Protein AF-A0A960P970-F1 (afdb_monomer)

Sequence (142 aa):
DLQEDKEPLFDWLEQVRLGLAAVEGLVATLTWDHERMRAAADSPTTAATDLAELLVRGGMPFRDAHAVVGGLVRESLDGGAALSDLVAAHPDLGPDALALLAPGAATANRTTPGGAGPAPVARQLDRFRARLDADTARLAAA

Secondary structure (DSSP, 8-state):
-GGGGHHHHHHHHHHHHHHHHHHHHHHHH----HHHHHHHHT-GGGGHHHHHHHHHHTT--HHHHHHHHHHHHHHHHTTSS-HHHHHHH-TT--HHHHHHTSTTHHHHT--STT-SSHHHHHHHHHHHHHHHHHHHHHHHT-

Mean predicted aligned error: 4.57 Å

Solvent-accessible surface area (backbone atoms only — not comparable to full-atom values): 8021 Å² total; per-residue (Å²): 124,86,81,70,58,54,63,62,52,52,52,50,53,52,52,51,54,54,49,50,55,51,49,50,55,50,64,76,65,64,80,78,63,61,66,64,54,46,56,62,64,44,33,64,74,66,24,45,63,58,50,19,50,51,34,33,75,73,69,41,55,65,71,55,22,45,49,55,43,50,48,48,52,47,42,29,73,76,66,63,55,57,54,67,58,52,43,70,68,33,92,88,35,55,74,72,49,56,53,42,56,38,80,58,32,63,44,59,69,28,63,51,90,84,29,84,3,67,68,24,41,53,55,49,52,54,52,51,49,56,48,49,54,53,52,52,52,55,62,75,74,105

Foldseek 3Di:
DCPPVPPVVVVVVVCVVVVVVVVVVVVVPDDDPVVVVQCVCLPQVLLLVVQLVVLVVVVDDSVVSNVVSVVLVVCCVVPHDPSLVVLPPDPSRHPVSNCSSDRCNSQCPQQDQVGNHPNNVVVVVVVVVVVVVVVVVVVVVD

Nearest PDB structures (foldseek):
  6iem-assembly1_B  TM=8.764E-01  e=9.832E-06  Mycobacterium tuberculosis H37Rv
  6iem-assembly1_A  TM=8.786E-01  e=1.232E-05  Mycobacterium tuberculosis H37Rv
  6iem-assembly2_E  TM=8.712E-01  e=1.303E-05  Mycobacterium tuberculosis H37Rv

pLDDT: mean 94.8, std 3.85, range [71.31, 98.38]

Radius of gyration: 23.96 Å; Cα contacts (8 Å, |Δi|>4): 96; chains: 1; bounding box: 50×36×64 Å

Structure (mmCIF, N/CA/C/O backbone):
data_AF-A0A960P970-F1
#
_entry.id   AF-A0A960P970-F1
#
loop_
_atom_site.group_PDB
_atom_site.id
_atom_site.type_symbol
_atom_site.label_atom_id
_atom_site.label_alt_id
_atom_site.label_comp_id
_atom_site.label_asym_id
_atom_site.label_entity_id
_atom_site.label_seq_id
_atom_site.pdbx_PDB_ins_code
_atom_site.Cartn_x
_atom_site.Cartn_y
_atom_site.Cartn_z
_atom_site.occupancy
_atom_site.B_iso_or_equiv
_atom_site.auth_seq_id
_atom_site.auth_comp_id
_atom_site.auth_a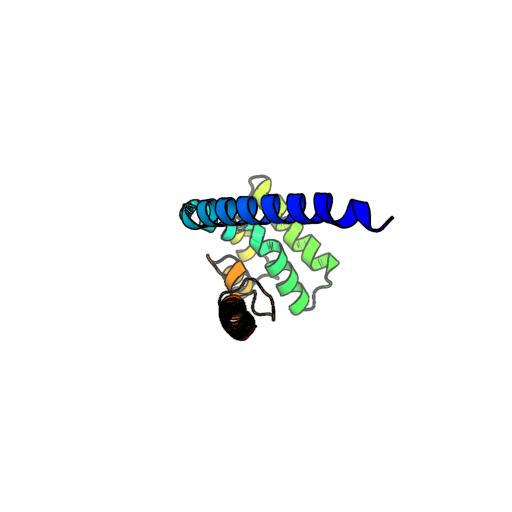sym_id
_atom_site.auth_atom_id
_atom_site.pdbx_PDB_model_num
ATOM 1 N N . ASP A 1 1 ? 21.337 26.083 -34.128 1.00 85.62 1 ASP A N 1
ATOM 2 C CA . ASP A 1 1 ? 21.931 25.371 -35.272 1.00 85.62 1 ASP A CA 1
ATOM 3 C C . ASP A 1 1 ? 21.688 23.879 -35.064 1.00 85.62 1 ASP A C 1
ATOM 5 O O . ASP A 1 1 ? 21.613 23.469 -33.914 1.00 85.62 1 ASP A O 1
ATOM 9 N N . LEU A 1 2 ? 21.500 23.098 -36.127 1.00 92.19 2 LEU A N 1
ATOM 10 C CA . LEU A 1 2 ? 21.287 21.646 -36.067 1.00 92.19 2 LEU A CA 1
ATOM 11 C C . LEU A 1 2 ? 22.590 20.862 -35.820 1.00 92.19 2 LEU A C 1
ATOM 13 O O . LEU A 1 2 ? 22.569 19.639 -35.799 1.00 92.19 2 LEU A O 1
ATOM 17 N N . GLN A 1 3 ? 23.732 21.537 -35.664 1.00 91.25 3 GLN A N 1
ATOM 18 C CA . GLN A 1 3 ? 25.009 20.882 -35.364 1.00 91.25 3 GLN A CA 1
ATOM 19 C C . GLN A 1 3 ? 25.093 20.346 -33.920 1.00 91.25 3 GLN A C 1
ATOM 21 O O . GLN A 1 3 ? 25.706 19.303 -33.711 1.00 91.25 3 GLN A O 1
ATOM 26 N N . GLU A 1 4 ? 24.408 20.985 -32.967 1.00 94.00 4 GLU A N 1
ATOM 27 C CA . GLU A 1 4 ? 24.460 20.686 -31.520 1.00 94.00 4 GLU A CA 1
ATOM 28 C C . GLU A 1 4 ? 23.500 19.562 -31.067 1.00 94.00 4 GLU A C 1
ATOM 30 O O . GLU A 1 4 ? 23.331 19.316 -29.877 1.00 94.00 4 GLU A O 1
ATOM 35 N N . ASP A 1 5 ? 22.804 18.889 -31.987 1.00 94.56 5 ASP A N 1
ATOM 36 C CA . ASP A 1 5 ? 21.791 17.872 -31.660 1.00 94.56 5 ASP A CA 1
ATOM 37 C C . ASP A 1 5 ? 22.385 16.517 -31.223 1.00 94.56 5 ASP A C 1
ATOM 39 O O . ASP A 1 5 ? 21.742 15.754 -30.499 1.00 94.56 5 ASP A O 1
ATOM 43 N N . LYS A 1 6 ? 23.614 16.214 -31.653 1.00 95.81 6 LYS A N 1
ATOM 44 C CA . LYS A 1 6 ? 24.259 14.903 -31.480 1.00 95.81 6 LYS A CA 1
ATOM 45 C C . LYS A 1 6 ? 24.829 14.697 -30.088 1.00 95.81 6 LYS A C 1
ATOM 47 O O . LYS A 1 6 ? 24.605 13.640 -29.508 1.00 95.81 6 LYS A O 1
ATOM 52 N N . GLU A 1 7 ? 25.561 15.678 -29.562 1.00 96.62 7 GLU A N 1
ATOM 53 C CA . GLU A 1 7 ? 26.246 15.530 -28.272 1.00 96.62 7 GLU A CA 1
ATOM 54 C C . GLU A 1 7 ? 25.260 15.241 -27.127 1.00 96.62 7 GLU A C 1
ATOM 56 O O . GLU A 1 7 ? 25.449 14.230 -26.446 1.00 96.62 7 GLU A O 1
ATOM 61 N N . PRO A 1 8 ? 24.144 15.986 -26.969 1.00 96.06 8 PRO A N 1
ATOM 62 C CA . PRO A 1 8 ? 23.156 15.680 -25.935 1.00 96.06 8 PRO A CA 1
ATOM 63 C C . PRO A 1 8 ? 22.451 14.336 -26.157 1.00 96.06 8 PRO A C 1
ATOM 65 O O . PRO A 1 8 ? 22.111 13.648 -25.196 1.00 96.06 8 PRO A O 1
ATOM 68 N N . LEU A 1 9 ? 22.217 13.947 -27.416 1.00 96.75 9 LEU A N 1
ATOM 69 C CA . LEU A 1 9 ? 21.577 12.672 -27.741 1.00 96.75 9 LEU A CA 1
ATOM 70 C C . LEU A 1 9 ? 22.473 11.480 -27.377 1.00 96.75 9 LEU A C 1
ATOM 72 O O . LEU A 1 9 ? 21.983 10.490 -26.830 1.00 96.75 9 LEU A O 1
ATOM 76 N N . PHE A 1 10 ? 23.767 11.554 -27.690 1.00 97.38 10 PHE A N 1
ATOM 77 C CA . PHE A 1 10 ? 24.716 10.482 -27.395 1.00 97.38 10 PHE A CA 1
ATOM 78 C C . PHE A 1 10 ? 25.011 10.370 -25.904 1.00 97.38 10 PHE A C 1
ATOM 80 O O . PHE A 1 10 ? 24.985 9.252 -25.391 1.00 97.38 10 PHE A O 1
ATOM 87 N N . ASP A 1 11 ? 25.192 11.497 -25.211 1.00 98.06 11 ASP A N 1
ATOM 88 C CA . ASP A 1 11 ? 25.352 11.498 -23.755 1.00 98.06 11 ASP A CA 1
ATOM 89 C C . ASP A 1 11 ? 24.131 10.862 -23.075 1.00 98.06 11 ASP A C 1
ATOM 91 O O . ASP A 1 11 ? 24.264 9.908 -22.308 1.00 98.06 11 ASP A O 1
ATOM 95 N N . TRP A 1 12 ? 22.914 11.276 -23.447 1.00 97.69 12 TRP A N 1
ATOM 96 C CA . TRP A 1 12 ? 21.692 10.679 -22.904 1.00 97.69 12 TRP A CA 1
ATOM 97 C C . TRP A 1 12 ? 21.626 9.162 -23.130 1.00 97.69 12 TRP A C 1
ATOM 99 O O . TRP A 1 12 ? 21.278 8.406 -22.220 1.00 97.69 12 TRP A O 1
ATOM 109 N N . LEU A 1 13 ? 21.973 8.701 -24.335 1.00 97.88 13 LEU A N 1
ATOM 110 C CA . LEU A 1 13 ? 21.941 7.283 -24.683 1.00 97.88 13 LEU A CA 1
ATOM 111 C C . LEU A 1 13 ? 22.939 6.465 -23.853 1.00 97.88 13 LEU A C 1
ATOM 113 O O . LEU A 1 13 ? 22.617 5.345 -23.447 1.00 97.88 13 LEU A O 1
ATOM 117 N N . GLU A 1 14 ? 24.131 7.006 -23.607 1.00 98.00 14 GLU A N 1
ATOM 118 C CA . GLU A 1 14 ? 25.147 6.383 -22.761 1.00 98.00 14 GLU A CA 1
ATOM 119 C C . GLU A 1 14 ? 24.671 6.292 -21.307 1.00 98.00 14 GLU A C 1
ATOM 121 O O . GLU A 1 14 ? 24.643 5.197 -20.735 1.00 98.00 14 GLU A O 1
ATOM 126 N N . GLN A 1 15 ? 24.194 7.405 -20.744 1.00 98.31 15 GLN A N 1
ATOM 127 C CA . GLN A 1 15 ? 23.725 7.460 -19.358 1.00 98.31 15 GLN A CA 1
ATOM 128 C C . GLN A 1 15 ? 22.542 6.521 -19.111 1.00 98.31 15 GLN A C 1
ATOM 130 O O . GLN A 1 15 ? 22.533 5.775 -18.131 1.00 98.31 15 GLN A O 1
ATOM 135 N N . VAL A 1 16 ? 21.549 6.502 -20.007 1.00 98.25 16 VAL A N 1
ATOM 136 C CA . VAL A 1 16 ? 20.378 5.627 -19.853 1.00 98.25 16 VAL A CA 1
ATOM 137 C C . VAL A 1 16 ? 20.766 4.157 -19.952 1.00 98.25 16 VAL A C 1
ATOM 139 O O . VAL A 1 16 ? 20.282 3.351 -19.160 1.00 98.25 16 VAL A O 1
ATOM 142 N N . ARG A 1 17 ? 21.660 3.785 -20.874 1.00 97.94 17 ARG A N 1
ATOM 143 C CA . ARG A 1 17 ? 22.115 2.392 -21.000 1.00 97.94 17 ARG A CA 1
ATOM 144 C C . ARG A 1 17 ? 22.837 1.908 -19.750 1.00 97.94 17 ARG A C 1
ATOM 146 O O . ARG A 1 17 ? 22.503 0.841 -19.236 1.00 97.94 17 ARG A O 1
ATOM 153 N N . LEU A 1 18 ? 23.792 2.692 -19.257 1.00 98.06 18 LEU A N 1
ATOM 154 C CA . LEU A 1 18 ? 24.544 2.355 -18.049 1.00 98.06 18 LEU A CA 1
ATOM 155 C C . LEU A 1 18 ? 23.634 2.342 -16.816 1.00 98.06 18 LEU A C 1
ATOM 157 O O . LEU A 1 18 ? 23.693 1.412 -16.012 1.00 98.06 18 LEU A O 1
ATOM 161 N N . GLY A 1 19 ? 22.746 3.331 -16.699 1.00 98.38 19 GLY A N 1
ATOM 162 C CA . GLY A 1 19 ? 21.786 3.432 -15.606 1.00 98.38 19 GLY A CA 1
ATOM 163 C C . GLY A 1 19 ? 20.822 2.248 -15.552 1.00 98.38 19 GLY A C 1
ATOM 164 O O . GLY A 1 19 ? 20.613 1.685 -14.480 1.00 98.38 19 GLY A O 1
ATOM 165 N N . LEU A 1 20 ? 20.276 1.817 -16.693 1.00 98.12 20 LEU A N 1
ATOM 166 C CA . LEU A 1 20 ? 19.379 0.659 -16.748 1.00 98.12 20 LEU A CA 1
ATOM 167 C C . LEU A 1 20 ? 20.087 -0.637 -16.341 1.00 98.12 20 LEU A C 1
ATOM 169 O O . LEU A 1 20 ? 19.532 -1.386 -15.541 1.00 98.12 20 LEU A O 1
ATOM 173 N N . ALA A 1 21 ? 21.318 -0.869 -16.810 1.00 97.88 21 ALA A N 1
ATOM 174 C CA . ALA A 1 21 ? 22.100 -2.039 -16.408 1.00 97.88 21 ALA A CA 1
ATOM 175 C C . ALA A 1 21 ? 22.399 -2.041 -14.895 1.00 97.88 21 ALA A C 1
ATOM 177 O O . ALA A 1 21 ? 22.311 -3.077 -14.234 1.00 97.88 21 ALA A O 1
ATOM 178 N N . ALA A 1 22 ? 22.703 -0.872 -14.322 1.00 98.12 22 ALA A N 1
ATOM 179 C CA . ALA A 1 22 ? 22.916 -0.733 -12.885 1.00 98.12 22 ALA A CA 1
ATOM 180 C C . ALA A 1 22 ? 21.633 -1.001 -12.077 1.00 98.12 22 ALA A C 1
ATOM 182 O O . ALA A 1 22 ? 21.680 -1.707 -11.070 1.00 98.12 22 ALA A O 1
ATOM 183 N N . VAL A 1 23 ? 20.483 -0.477 -12.517 1.00 98.38 23 VAL A N 1
ATOM 184 C CA . VAL A 1 23 ? 19.183 -0.703 -11.861 1.00 98.38 23 VAL A CA 1
ATOM 185 C C . VAL A 1 23 ? 18.749 -2.164 -11.967 1.00 98.38 23 VAL A C 1
ATOM 187 O O . VAL A 1 23 ? 18.241 -2.709 -10.989 1.00 98.38 23 VAL A O 1
ATOM 190 N N . GLU A 1 24 ? 18.977 -2.818 -13.106 1.00 97.94 24 GLU A N 1
ATOM 191 C CA . GLU A 1 24 ? 18.727 -4.252 -13.272 1.00 97.94 24 GLU A CA 1
ATOM 192 C C . GLU A 1 24 ? 19.535 -5.066 -12.256 1.00 97.94 24 GLU A C 1
ATOM 194 O O . GLU A 1 24 ? 18.960 -5.856 -11.506 1.00 97.94 24 GLU A O 1
ATOM 199 N N . GLY A 1 25 ? 20.846 -4.814 -12.165 1.00 98.06 25 GLY A N 1
ATOM 200 C CA . GLY A 1 25 ? 21.715 -5.476 -11.192 1.00 98.06 25 GLY A CA 1
ATOM 201 C C . GLY A 1 25 ? 21.301 -5.203 -9.743 1.00 98.06 25 GLY A C 1
ATOM 202 O O . GLY A 1 25 ? 21.271 -6.125 -8.926 1.00 98.06 25 GLY A O 1
ATOM 203 N N . LEU A 1 26 ? 20.919 -3.961 -9.428 1.00 98.19 26 LEU A N 1
ATOM 204 C CA . LEU A 1 26 ? 20.396 -3.588 -8.114 1.00 98.19 26 LEU A CA 1
ATOM 205 C C . LEU A 1 26 ? 19.146 -4.406 -7.777 1.00 98.19 26 LEU A C 1
ATOM 207 O O . LEU A 1 26 ? 19.132 -5.098 -6.766 1.00 98.19 26 LEU A O 1
ATOM 211 N N . VAL A 1 27 ? 18.113 -4.363 -8.625 1.00 97.81 27 VAL A N 1
ATOM 212 C CA . VAL A 1 27 ? 16.830 -5.035 -8.367 1.00 97.81 27 VAL A CA 1
ATOM 213 C C . VAL A 1 27 ? 16.997 -6.554 -8.301 1.00 97.81 27 VAL A C 1
ATOM 215 O O . VAL A 1 27 ? 16.418 -7.182 -7.417 1.00 97.81 27 VAL A O 1
ATOM 218 N N . ALA A 1 28 ? 17.816 -7.142 -9.178 1.00 97.56 28 ALA A N 1
ATOM 219 C CA . ALA A 1 28 ? 18.072 -8.582 -9.209 1.00 97.56 28 ALA A CA 1
ATOM 220 C C . ALA A 1 28 ? 18.783 -9.105 -7.948 1.00 97.56 28 ALA A C 1
ATOM 222 O O . ALA A 1 28 ? 18.690 -10.293 -7.642 1.00 97.56 28 ALA A O 1
ATOM 223 N N . THR A 1 29 ? 19.489 -8.234 -7.221 1.00 97.94 29 THR A N 1
ATOM 224 C CA . THR A 1 29 ? 20.277 -8.599 -6.031 1.00 97.94 29 THR A CA 1
ATOM 225 C C . THR A 1 29 ? 19.668 -8.119 -4.712 1.00 97.94 29 THR A C 1
ATOM 227 O O . THR A 1 29 ? 20.235 -8.387 -3.651 1.00 97.94 29 THR A O 1
ATOM 230 N N . LEU A 1 30 ? 18.501 -7.458 -4.737 1.00 97.94 30 LEU A N 1
ATOM 231 C CA . LEU A 1 30 ? 17.786 -7.066 -3.521 1.00 97.94 30 LEU A CA 1
ATOM 232 C C . LEU A 1 30 ? 17.404 -8.290 -2.683 1.00 97.94 30 LEU A C 1
ATOM 234 O O . LEU A 1 30 ? 16.770 -9.232 -3.157 1.00 97.94 30 LEU A O 1
ATOM 238 N N . THR A 1 31 ? 17.715 -8.224 -1.392 1.00 97.88 31 THR A N 1
ATOM 239 C CA . THR A 1 31 ? 17.224 -9.163 -0.383 1.00 97.88 31 THR A CA 1
ATOM 240 C C . THR A 1 31 ? 16.191 -8.474 0.495 1.00 97.88 31 THR A C 1
ATOM 242 O O . THR A 1 31 ? 16.439 -7.380 1.005 1.00 97.88 31 THR A O 1
ATOM 245 N N . TRP A 1 32 ? 15.053 -9.127 0.707 1.00 97.31 32 TRP A N 1
ATOM 246 C CA . TRP A 1 32 ? 13.950 -8.583 1.492 1.00 97.31 32 TRP A CA 1
ATOM 247 C C . TRP A 1 32 ? 13.945 -9.165 2.903 1.00 97.31 32 TRP A C 1
ATOM 249 O O . TRP A 1 32 ? 13.937 -10.382 3.086 1.00 97.31 32 TRP A O 1
ATOM 259 N N . ASP A 1 33 ? 13.883 -8.293 3.904 1.00 98.06 33 ASP A N 1
ATOM 260 C CA . ASP A 1 33 ? 13.582 -8.686 5.279 1.00 98.06 33 ASP A CA 1
ATOM 261 C C . ASP A 1 33 ? 12.060 -8.813 5.438 1.00 98.06 33 ASP A C 1
ATOM 263 O O . ASP A 1 33 ? 11.358 -7.877 5.833 1.00 98.06 33 ASP A O 1
ATOM 267 N N . HIS A 1 34 ? 11.535 -9.978 5.058 1.00 96.19 34 HIS A N 1
ATOM 268 C CA . HIS A 1 34 ? 10.097 -10.249 5.079 1.00 96.19 34 HIS A CA 1
ATOM 269 C C . HIS A 1 34 ? 9.491 -10.169 6.482 1.00 96.19 34 HIS A C 1
ATOM 271 O O . HIS A 1 34 ? 8.316 -9.830 6.617 1.00 96.19 34 HIS A O 1
ATOM 277 N N . GLU A 1 35 ? 10.263 -10.481 7.524 1.00 96.25 35 GLU A N 1
ATOM 278 C CA . GLU A 1 35 ? 9.792 -10.390 8.901 1.00 96.25 35 GLU A CA 1
ATOM 279 C C . GLU A 1 35 ? 9.565 -8.932 9.286 1.00 96.25 35 GLU A C 1
ATOM 281 O O . GLU A 1 35 ? 8.453 -8.571 9.673 1.00 96.25 35 GLU A O 1
ATOM 286 N N . ARG A 1 36 ? 10.571 -8.079 9.081 1.00 96.44 36 ARG A N 1
ATOM 287 C CA . ARG A 1 36 ? 10.468 -6.648 9.367 1.00 96.44 36 ARG A CA 1
ATOM 288 C C . ARG A 1 36 ? 9.409 -5.961 8.509 1.00 96.44 36 ARG A C 1
ATOM 290 O O . ARG A 1 36 ? 8.669 -5.120 9.015 1.00 96.44 36 ARG A O 1
ATOM 297 N N . MET A 1 37 ? 9.313 -6.313 7.226 1.00 94.88 37 MET A N 1
ATOM 298 C CA . MET A 1 37 ? 8.285 -5.769 6.331 1.00 94.88 37 MET A CA 1
ATOM 299 C C . MET A 1 37 ? 6.877 -6.133 6.805 1.00 94.88 37 MET A C 1
ATOM 301 O O . MET A 1 37 ? 6.003 -5.269 6.850 1.00 94.88 37 MET A O 1
ATOM 305 N N . ARG A 1 38 ? 6.662 -7.395 7.193 1.00 93.06 38 ARG A N 1
ATOM 306 C CA . ARG A 1 38 ? 5.376 -7.866 7.714 1.00 93.06 38 ARG A CA 1
ATOM 307 C C . ARG A 1 38 ? 5.041 -7.221 9.055 1.00 93.06 38 ARG A C 1
ATOM 309 O O . ARG A 1 38 ? 3.935 -6.727 9.203 1.00 93.06 38 ARG A O 1
ATOM 316 N N . ALA A 1 39 ? 5.995 -7.135 9.981 1.00 91.50 39 ALA A N 1
ATOM 317 C CA . ALA A 1 39 ? 5.794 -6.466 11.267 1.00 91.50 39 ALA A CA 1
ATOM 318 C C . ALA A 1 39 ? 5.389 -4.990 11.100 1.00 91.50 39 ALA A C 1
ATOM 320 O O . ALA A 1 39 ? 4.528 -4.499 11.824 1.00 91.50 39 ALA A O 1
ATOM 321 N N . ALA A 1 40 ? 5.970 -4.287 10.121 1.00 91.00 40 ALA A N 1
ATOM 322 C CA . ALA A 1 40 ? 5.576 -2.918 9.802 1.00 91.00 40 ALA A CA 1
ATOM 323 C C . ALA A 1 40 ? 4.165 -2.839 9.188 1.00 91.00 40 ALA A C 1
ATOM 325 O O . ALA A 1 40 ? 3.383 -1.966 9.561 1.00 91.00 40 ALA A O 1
ATOM 326 N N . ALA A 1 41 ? 3.828 -3.748 8.267 1.00 89.75 41 ALA A N 1
ATOM 327 C CA . ALA A 1 41 ? 2.516 -3.788 7.621 1.00 89.75 41 ALA A CA 1
ATOM 328 C C . ALA A 1 41 ? 1.383 -4.156 8.597 1.00 89.75 41 ALA A C 1
ATOM 330 O O . ALA A 1 41 ? 0.312 -3.554 8.541 1.00 89.75 41 ALA A O 1
ATOM 331 N N . ASP A 1 42 ? 1.650 -5.087 9.514 1.00 89.94 42 ASP A N 1
ATOM 332 C CA . ASP A 1 42 ? 0.707 -5.591 10.519 1.00 89.94 42 ASP A CA 1
ATOM 333 C C . ASP A 1 42 ? 0.653 -4.717 11.783 1.00 89.94 42 ASP A C 1
ATOM 335 O O . ASP A 1 42 ? 0.007 -5.081 12.766 1.00 89.94 42 ASP A O 1
ATOM 339 N N . SER A 1 43 ? 1.320 -3.556 11.784 1.00 87.81 43 SER A N 1
ATOM 340 C CA . SER A 1 43 ? 1.227 -2.611 12.896 1.00 87.81 43 SER A CA 1
ATOM 341 C C . SER A 1 43 ? -0.244 -2.230 13.147 1.00 87.81 43 SER A C 1
ATOM 343 O O . SER A 1 43 ? -0.917 -1.778 12.216 1.00 87.81 43 SER A O 1
ATOM 345 N N . PRO A 1 44 ? -0.753 -2.328 14.391 1.00 82.44 44 PRO A N 1
ATOM 346 C CA . PRO A 1 44 ? -2.149 -2.011 14.714 1.00 82.44 44 PRO A CA 1
ATOM 347 C C . PRO A 1 44 ? -2.573 -0.600 14.290 1.00 82.44 44 PRO A C 1
ATOM 349 O O . PRO A 1 44 ? -3.713 -0.367 13.894 1.00 82.44 44 PRO A O 1
ATOM 352 N N . THR A 1 45 ? -1.641 0.354 14.319 1.00 84.06 45 THR A N 1
ATOM 353 C CA . THR A 1 45 ? -1.887 1.743 13.908 1.00 84.06 45 THR A CA 1
ATOM 354 C C . THR A 1 45 ? -2.177 1.887 12.413 1.00 84.06 45 THR A C 1
ATOM 356 O O . THR A 1 45 ? -2.861 2.831 12.017 1.00 84.06 45 THR A O 1
ATOM 359 N N . THR A 1 46 ? -1.734 0.943 11.580 1.00 86.75 46 THR A N 1
ATOM 360 C CA . THR A 1 46 ? -2.016 0.925 10.138 1.00 86.75 46 THR A CA 1
ATOM 361 C C . THR A 1 46 ? -3.507 0.696 9.865 1.00 86.75 46 THR A C 1
ATOM 363 O O . THR A 1 46 ? -4.035 1.202 8.875 1.00 86.75 46 THR A O 1
ATOM 366 N N . ALA A 1 47 ? -4.213 0.010 10.772 1.00 90.31 47 ALA A N 1
ATOM 367 C CA . ALA A 1 47 ? -5.652 -0.235 10.683 1.00 90.31 47 ALA A CA 1
ATOM 368 C C . ALA A 1 47 ? -6.513 0.958 11.143 1.00 90.31 47 ALA A C 1
ATOM 370 O O . ALA A 1 47 ? -7.728 0.93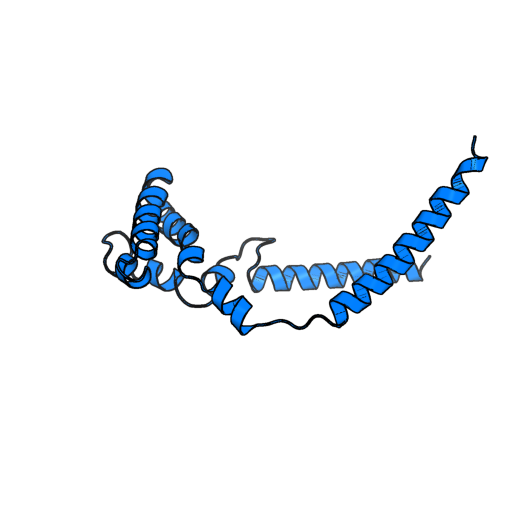0 10.970 1.00 90.31 47 ALA A O 1
ATOM 371 N N . ALA A 1 48 ? -5.927 2.027 11.699 1.00 92.56 48 ALA A N 1
ATOM 372 C CA . ALA A 1 48 ? -6.683 3.169 12.225 1.00 92.56 48 ALA A CA 1
ATOM 373 C C . ALA A 1 48 ? -7.594 3.822 11.170 1.00 92.56 48 ALA A C 1
ATOM 375 O O . ALA A 1 48 ? -8.726 4.203 11.461 1.00 92.56 48 ALA A O 1
ATOM 376 N N . THR A 1 49 ? -7.127 3.916 9.924 1.00 92.38 49 THR A N 1
ATOM 377 C CA . THR A 1 49 ? -7.962 4.451 8.836 1.00 92.38 49 THR A CA 1
ATOM 378 C C . THR A 1 49 ? -9.122 3.510 8.522 1.00 92.38 49 THR A C 1
ATOM 380 O O . THR A 1 49 ? -10.251 3.964 8.374 1.00 92.38 49 THR A O 1
ATOM 383 N N . ASP A 1 50 ? -8.878 2.198 8.502 1.00 93.62 50 ASP A N 1
ATOM 384 C CA . ASP A 1 50 ? -9.915 1.206 8.209 1.00 93.62 50 ASP A CA 1
ATOM 385 C C . ASP A 1 50 ? -10.971 1.145 9.328 1.00 93.62 50 ASP A C 1
ATOM 387 O O . ASP A 1 50 ? -12.162 1.022 9.047 1.00 93.62 50 ASP A O 1
ATOM 391 N N . LEU A 1 51 ? -10.557 1.306 10.590 1.00 95.81 51 LEU A N 1
ATOM 392 C CA . LEU A 1 51 ? -11.456 1.429 11.743 1.00 95.81 51 LEU A CA 1
ATOM 393 C C . LEU A 1 51 ? -12.344 2.678 11.640 1.00 95.81 51 LEU A C 1
ATOM 395 O O . LEU A 1 51 ? -13.54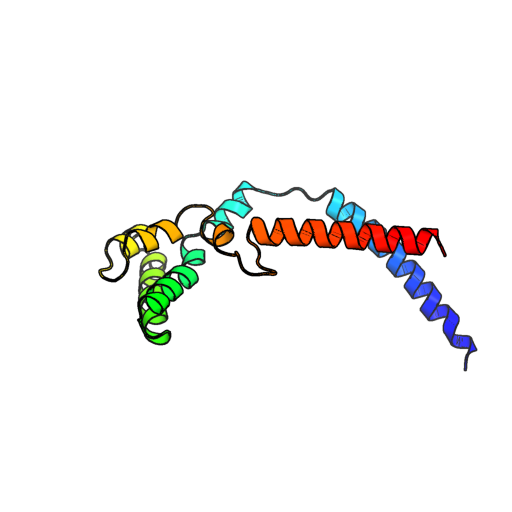6 2.607 11.894 1.00 95.81 51 LEU A O 1
ATOM 399 N N . ALA A 1 52 ? -11.778 3.819 11.236 1.00 96.25 52 ALA A N 1
ATOM 400 C CA . ALA A 1 52 ? -12.555 5.042 11.046 1.00 96.25 52 ALA A CA 1
ATOM 401 C C . ALA A 1 52 ? -13.542 4.887 9.878 1.00 96.25 52 ALA A C 1
ATOM 403 O O . ALA A 1 52 ? -14.715 5.235 10.005 1.00 96.25 52 ALA A O 1
ATOM 404 N N . GLU A 1 53 ? -13.107 4.296 8.763 1.00 94.81 53 GLU A N 1
ATOM 405 C CA . GLU A 1 53 ? -13.987 3.982 7.636 1.00 94.81 53 GLU A CA 1
ATOM 406 C C . GLU A 1 53 ? -15.124 3.029 8.024 1.00 94.81 53 GLU A C 1
ATOM 408 O O . GLU A 1 53 ? -16.241 3.195 7.531 1.00 94.81 53 GLU A O 1
ATOM 413 N N . LEU A 1 54 ? -14.873 2.051 8.901 1.00 95.56 54 LEU A N 1
ATOM 414 C CA . LEU A 1 54 ? -15.902 1.138 9.400 1.00 95.56 54 LEU A CA 1
ATOM 415 C C . LEU A 1 54 ? -17.020 1.905 10.120 1.00 95.56 54 LEU A C 1
ATOM 417 O O . LEU A 1 54 ? -18.193 1.714 9.797 1.00 95.56 54 LEU A O 1
ATOM 421 N N . LEU A 1 55 ? -16.665 2.818 11.028 1.00 96.88 55 LEU A N 1
ATOM 422 C CA . LEU A 1 55 ? -17.631 3.673 11.727 1.00 96.88 55 LEU A CA 1
ATOM 423 C C . LEU A 1 55 ? -18.401 4.577 10.753 1.00 96.88 55 LEU A C 1
ATOM 425 O O . LEU A 1 55 ? -19.618 4.725 10.874 1.00 96.88 55 LEU A O 1
ATOM 429 N N . VAL A 1 56 ? -17.717 5.133 9.746 1.00 97.56 56 VAL A N 1
ATOM 430 C CA . VAL A 1 56 ? -18.358 5.953 8.704 1.00 97.56 56 VAL A CA 1
ATOM 431 C C . VAL A 1 56 ? -19.368 5.148 7.896 1.00 97.56 56 VAL A C 1
ATOM 433 O O . VAL A 1 56 ? -20.477 5.620 7.647 1.00 97.56 56 VAL A O 1
ATOM 436 N N . ARG A 1 57 ? -19.030 3.911 7.520 1.00 94.50 57 ARG A N 1
ATOM 437 C CA . ARG A 1 57 ? -19.963 2.997 6.840 1.00 94.50 57 ARG A CA 1
ATOM 438 C C . ARG A 1 57 ? -21.146 2.618 7.733 1.00 94.50 57 ARG A C 1
ATOM 440 O O . ARG A 1 57 ? -22.236 2.403 7.213 1.00 94.50 57 ARG A O 1
ATOM 447 N N . GLY A 1 58 ? -20.947 2.595 9.051 1.00 94.25 58 GLY A N 1
ATOM 448 C CA . GLY A 1 58 ? -22.000 2.454 10.061 1.00 94.25 58 GLY A CA 1
ATOM 449 C C . GLY A 1 58 ? -22.878 3.699 10.253 1.00 94.25 58 GLY A C 1
ATOM 450 O O . GLY A 1 58 ? -23.845 3.643 11.007 1.00 94.25 58 GLY A O 1
ATOM 451 N N . GLY A 1 59 ? -22.580 4.809 9.567 1.00 95.94 59 GLY A N 1
ATOM 452 C CA . GLY A 1 59 ? -23.369 6.043 9.592 1.00 95.94 59 GLY A CA 1
ATOM 453 C C . GLY A 1 59 ? -22.802 7.156 10.478 1.00 95.94 59 GLY A C 1
ATOM 454 O O . GLY A 1 59 ? -23.391 8.236 10.530 1.00 95.94 59 GLY A O 1
ATOM 455 N N . MET A 1 60 ? -21.664 6.942 11.146 1.00 97.62 60 MET A N 1
ATOM 456 C CA . MET A 1 60 ? -21.003 7.993 11.921 1.00 97.62 60 MET A CA 1
ATOM 457 C C . MET A 1 60 ? -20.409 9.066 10.985 1.00 97.62 60 MET A C 1
ATOM 459 O O . MET A 1 60 ? -19.777 8.726 9.982 1.00 97.62 60 MET A O 1
ATOM 463 N N . PRO A 1 61 ? -20.549 10.371 11.278 1.00 98.06 61 PRO A N 1
ATOM 464 C CA . PRO A 1 61 ? -19.888 11.407 10.491 1.00 98.06 61 PRO A CA 1
ATOM 465 C C . PRO A 1 61 ? -18.364 11.230 10.477 1.00 98.06 61 PRO A C 1
ATOM 467 O O . PRO A 1 61 ? -17.750 10.929 11.498 1.00 98.06 61 PRO A O 1
ATOM 470 N N . PHE A 1 62 ? -17.734 11.485 9.326 1.00 97.50 62 PHE A N 1
ATOM 471 C CA . PHE A 1 62 ? -16.293 11.278 9.113 1.00 97.50 62 PHE A CA 1
ATOM 472 C C . PHE A 1 62 ? -15.405 11.907 10.195 1.00 97.50 62 PHE A C 1
ATOM 474 O O . PHE A 1 62 ? -14.482 11.271 10.699 1.00 97.50 62 PHE A O 1
ATOM 481 N N . ARG A 1 63 ? -15.700 13.156 10.577 1.00 97.75 63 ARG A N 1
ATOM 482 C CA . ARG A 1 63 ? -14.951 13.871 11.616 1.00 97.7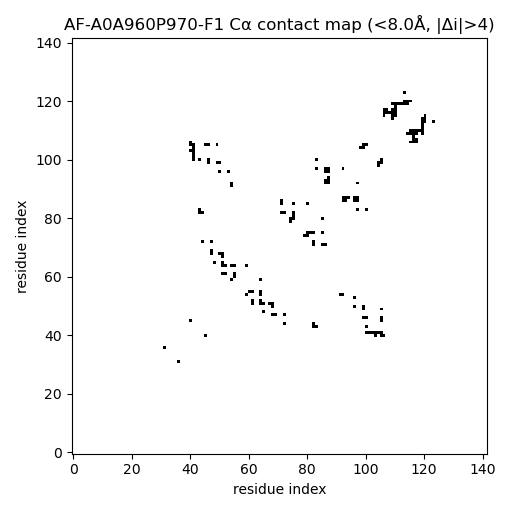5 63 ARG A CA 1
ATOM 483 C C . ARG A 1 63 ? -15.024 13.157 12.966 1.00 97.75 63 ARG A C 1
ATOM 485 O O . ARG A 1 63 ? -14.009 13.081 13.652 1.00 97.75 63 ARG A O 1
ATOM 492 N N . ASP A 1 64 ? -16.198 12.654 13.322 1.00 98.00 64 ASP A N 1
ATOM 493 C CA . ASP A 1 64 ? -16.441 12.012 14.612 1.00 98.00 64 ASP A CA 1
ATOM 494 C C . ASP A 1 64 ? -15.779 10.632 14.646 1.00 98.00 64 ASP A C 1
ATOM 496 O O . ASP A 1 64 ? -15.052 10.329 15.587 1.00 98.00 64 ASP A O 1
ATOM 500 N N . ALA A 1 65 ? -15.893 9.858 13.561 1.00 98.00 65 ALA A N 1
ATOM 501 C CA . ALA A 1 65 ? -15.213 8.571 13.413 1.00 98.00 65 ALA A CA 1
ATOM 502 C C . ALA A 1 65 ? -13.688 8.697 13.555 1.00 98.00 65 ALA A C 1
ATOM 504 O O . ALA A 1 65 ? -13.058 7.952 14.309 1.00 98.00 65 ALA A O 1
ATOM 505 N N . HIS A 1 66 ? -13.085 9.682 12.882 1.00 97.50 66 HIS A N 1
ATOM 506 C CA . HIS A 1 66 ? -11.653 9.951 13.010 1.00 97.50 66 HIS A CA 1
ATOM 507 C C . HIS A 1 66 ? -11.261 10.455 14.405 1.00 97.50 66 HIS A C 1
ATOM 509 O O . HIS A 1 66 ? -10.163 10.144 14.867 1.00 97.50 66 HIS A O 1
ATOM 515 N N . ALA A 1 67 ? -12.125 11.214 15.086 1.00 97.69 67 ALA A N 1
ATOM 516 C CA . ALA A 1 67 ? -11.872 11.656 16.454 1.00 97.69 67 ALA A CA 1
ATOM 517 C C . ALA A 1 67 ? -11.893 10.481 17.445 1.00 97.69 67 ALA A C 1
ATOM 519 O O . ALA A 1 67 ? -10.979 10.373 18.261 1.00 97.69 67 ALA A O 1
ATOM 520 N N . VAL A 1 68 ? -12.877 9.580 17.329 1.00 97.38 68 VAL A N 1
ATOM 521 C CA . VAL A 1 68 ? -12.986 8.357 18.143 1.00 97.38 68 VAL A CA 1
ATOM 522 C C . VAL A 1 68 ? -11.742 7.493 17.967 1.00 97.38 68 VAL A C 1
ATOM 524 O O . VAL A 1 68 ? -11.016 7.246 18.929 1.00 97.38 68 VAL A O 1
ATOM 527 N N . VAL A 1 69 ? -11.430 7.096 16.729 1.00 97.25 69 VAL A N 1
ATOM 528 C CA . VAL A 1 69 ? -10.288 6.207 16.470 1.00 97.25 69 VAL A CA 1
ATOM 529 C C . VAL A 1 69 ? -8.959 6.889 16.794 1.00 97.25 69 VAL A C 1
ATOM 531 O O . VAL A 1 69 ? -8.064 6.259 17.352 1.00 97.25 69 VAL A O 1
ATOM 534 N N . GLY A 1 70 ? -8.828 8.189 16.514 1.00 96.50 70 GLY A N 1
ATOM 535 C CA . GLY A 1 70 ? -7.650 8.965 16.897 1.00 96.50 70 GLY A CA 1
ATOM 536 C C . GLY A 1 70 ? -7.427 9.012 18.412 1.00 96.50 70 GLY A C 1
ATOM 537 O O . GLY A 1 70 ? -6.278 9.000 18.853 1.00 96.50 70 GLY A O 1
ATOM 538 N N . GLY A 1 71 ? -8.504 9.027 19.203 1.00 96.62 71 GLY A N 1
ATOM 539 C CA . GLY A 1 71 ? -8.454 8.901 20.660 1.00 96.62 71 GLY A CA 1
ATOM 540 C C . GLY A 1 71 ? -7.919 7.541 21.105 1.00 96.62 71 GLY A C 1
ATOM 541 O O . GLY A 1 71 ? -6.956 7.496 21.865 1.00 96.62 71 GLY A O 1
ATOM 542 N N . LEU A 1 72 ? -8.466 6.452 20.556 1.00 96.31 72 LEU A N 1
ATOM 543 C CA . LEU A 1 72 ? -8.027 5.084 20.870 1.00 96.31 72 LEU A CA 1
ATOM 544 C C . LEU A 1 72 ? -6.552 4.847 20.511 1.00 96.31 72 LEU A C 1
ATOM 546 O O . LEU A 1 72 ? -5.792 4.269 21.285 1.00 96.31 72 LEU A O 1
ATOM 550 N N . VAL A 1 73 ? -6.123 5.325 19.339 1.00 95.75 73 VAL A N 1
ATOM 551 C CA . VAL A 1 73 ? -4.722 5.219 18.905 1.00 95.75 73 VAL A CA 1
ATOM 552 C C . VAL A 1 73 ? -3.805 5.999 19.840 1.00 95.75 73 VAL A C 1
ATOM 554 O O . VAL A 1 73 ? -2.757 5.487 20.224 1.00 95.75 73 VAL A O 1
ATOM 557 N N . ARG A 1 74 ? -4.188 7.223 20.221 1.00 96.25 74 ARG A N 1
ATOM 558 C CA . ARG A 1 74 ? -3.406 8.043 21.153 1.00 96.25 74 ARG A CA 1
ATOM 559 C C . ARG A 1 74 ? -3.261 7.358 22.506 1.00 96.25 74 ARG A C 1
ATOM 561 O O . ARG A 1 74 ? -2.145 7.246 22.989 1.00 96.25 74 ARG A O 1
ATOM 568 N N . GLU A 1 75 ? -4.357 6.862 23.070 1.00 95.75 75 GLU A N 1
ATOM 569 C CA . GLU A 1 75 ? -4.335 6.141 24.345 1.00 95.75 75 GLU A CA 1
ATOM 570 C C . GLU A 1 75 ? -3.400 4.925 24.297 1.00 95.75 75 GLU A C 1
ATOM 572 O O . GLU A 1 75 ? -2.622 4.702 25.225 1.00 95.75 75 GLU A O 1
ATOM 577 N N . SER A 1 76 ? -3.413 4.176 23.190 1.00 94.81 76 SER A N 1
ATOM 578 C CA . SER A 1 76 ? -2.505 3.042 23.017 1.00 94.81 76 SER A CA 1
ATOM 579 C C . SER A 1 76 ? -1.034 3.469 22.917 1.00 94.81 76 SER A C 1
ATOM 581 O O . SER A 1 76 ? -0.166 2.838 23.520 1.00 94.81 76 SER A O 1
ATOM 583 N N . LEU A 1 77 ? -0.738 4.561 22.201 1.00 93.19 77 LEU A N 1
ATOM 584 C CA . LEU A 1 77 ? 0.624 5.095 22.059 1.00 93.19 77 LEU A CA 1
ATOM 585 C C . LEU A 1 77 ? 1.166 5.723 23.349 1.00 93.19 77 LEU A C 1
ATOM 587 O O . LEU A 1 77 ? 2.365 5.633 23.606 1.00 93.19 77 LEU A O 1
ATOM 591 N N . ASP A 1 78 ? 0.295 6.314 24.166 1.00 95.69 78 ASP A N 1
ATOM 592 C CA . ASP A 1 78 ? 0.649 6.927 25.451 1.00 95.69 78 ASP A CA 1
ATOM 593 C C . ASP A 1 78 ? 0.893 5.876 26.560 1.00 95.69 78 ASP A C 1
ATOM 595 O O . ASP A 1 78 ? 1.169 6.228 27.708 1.00 95.69 78 ASP A O 1
ATOM 599 N N . GLY A 1 79 ? 0.843 4.580 26.225 1.00 90.00 79 GLY A N 1
ATOM 600 C CA . GLY A 1 79 ? 1.136 3.480 27.146 1.00 90.00 79 GLY A CA 1
ATOM 601 C C . GLY A 1 79 ? -0.062 3.021 27.975 1.00 90.00 79 GLY A C 1
ATOM 602 O O . GLY A 1 79 ? 0.135 2.444 29.044 1.00 90.00 79 GLY A O 1
ATOM 603 N N . GLY A 1 80 ? -1.286 3.285 27.504 1.00 91.12 80 GLY A N 1
ATOM 604 C CA . GLY A 1 80 ? -2.512 2.702 28.044 1.00 91.12 80 GLY A CA 1
ATOM 605 C C . GLY A 1 80 ? -2.614 1.203 27.735 1.00 91.12 80 GLY A C 1
ATOM 606 O O . GLY A 1 80 ? -1.726 0.418 28.063 1.00 91.12 80 GLY A O 1
ATOM 607 N N . ALA A 1 81 ? -3.710 0.781 27.104 1.00 93.69 81 ALA A N 1
ATOM 608 C CA . ALA A 1 81 ? -3.891 -0.607 26.672 1.00 93.69 81 ALA A CA 1
ATOM 609 C C . ALA A 1 81 ? -3.475 -0.827 25.205 1.00 93.69 81 ALA A C 1
ATOM 611 O O . ALA A 1 81 ? -3.272 0.115 24.430 1.00 93.69 81 ALA A O 1
ATOM 612 N N . ALA A 1 82 ? -3.364 -2.093 24.795 1.00 92.94 82 ALA A N 1
ATOM 613 C CA . ALA A 1 82 ? -3.183 -2.418 23.386 1.00 92.94 82 ALA A CA 1
ATOM 614 C C . ALA A 1 82 ? -4.400 -1.938 22.579 1.00 92.94 82 ALA A C 1
ATOM 616 O O . ALA A 1 82 ? -5.539 -2.054 23.033 1.00 92.94 82 ALA A O 1
ATOM 617 N N . LEU A 1 83 ? -4.178 -1.434 21.360 1.00 93.62 83 LEU A N 1
ATOM 618 C CA . LEU A 1 83 ? -5.263 -0.933 20.509 1.00 93.62 83 LEU A CA 1
ATOM 619 C C . LEU A 1 83 ? -6.362 -1.986 20.284 1.00 93.62 83 LEU A C 1
ATOM 621 O O . LEU A 1 83 ? -7.533 -1.634 20.231 1.00 93.62 83 LEU A O 1
ATOM 625 N N . SER A 1 84 ? -6.005 -3.271 20.206 1.00 93.12 84 SER A N 1
ATOM 626 C CA . SER A 1 84 ? -6.969 -4.376 20.122 1.00 93.12 84 SER A CA 1
ATOM 627 C C . SER A 1 84 ? -7.925 -4.433 21.307 1.00 93.12 84 SER A C 1
ATOM 629 O O . SER A 1 84 ? -9.115 -4.662 21.110 1.00 93.12 84 SER A O 1
ATOM 631 N N . ASP A 1 85 ? -7.426 -4.193 22.516 1.00 94.06 85 ASP A N 1
ATOM 632 C CA . ASP A 1 85 ? -8.223 -4.263 23.740 1.00 94.06 85 ASP A CA 1
ATOM 633 C C . ASP A 1 85 ? -9.150 -3.049 23.836 1.00 94.06 85 ASP A C 1
ATOM 635 O O . ASP A 1 85 ? -10.328 -3.182 24.163 1.00 94.06 85 ASP A O 1
ATOM 639 N N . LEU A 1 86 ? -8.636 -1.873 23.464 1.00 95.25 86 LEU A N 1
ATOM 640 C CA . LEU A 1 86 ? -9.418 -0.640 23.381 1.00 95.25 86 LEU A CA 1
ATOM 641 C C . LEU A 1 86 ? -10.544 -0.752 22.347 1.00 95.25 86 LEU A C 1
ATOM 643 O O . LEU A 1 86 ? -11.677 -0.368 22.622 1.00 95.25 86 LEU A O 1
ATOM 647 N N . VAL A 1 87 ? -10.251 -1.319 21.173 1.00 95.44 87 VAL A N 1
ATOM 648 C CA . VAL A 1 87 ? -11.250 -1.583 20.130 1.00 95.44 87 VAL A CA 1
ATOM 649 C C . VAL A 1 87 ? -12.282 -2.604 20.608 1.00 95.44 87 VAL A C 1
ATOM 651 O O . VAL A 1 87 ? -13.469 -2.374 20.415 1.00 95.44 87 VAL A O 1
ATOM 654 N N . ALA A 1 88 ? -11.864 -3.687 21.272 1.00 94.31 88 ALA A N 1
ATOM 655 C CA . ALA A 1 88 ? -12.777 -4.706 21.798 1.00 94.31 88 ALA A CA 1
ATOM 656 C C . ALA A 1 88 ? -13.739 -4.164 22.869 1.00 94.31 88 ALA A C 1
ATOM 658 O O . ALA A 1 88 ? -14.852 -4.670 23.012 1.00 94.31 88 ALA A O 1
ATOM 659 N N . ALA A 1 89 ? -13.304 -3.166 23.640 1.00 94.12 89 ALA A N 1
ATOM 660 C CA . ALA A 1 89 ? -14.090 -2.558 24.707 1.00 94.12 89 ALA A CA 1
ATOM 661 C C . ALA A 1 89 ? -14.994 -1.404 24.234 1.00 94.12 89 ALA A C 1
ATOM 663 O O . ALA A 1 89 ? -15.869 -0.973 24.989 1.00 94.12 89 ALA A O 1
ATOM 664 N N . HIS A 1 90 ? -14.790 -0.875 23.024 1.00 94.81 90 HIS A N 1
ATOM 665 C CA . HIS A 1 90 ? -15.501 0.312 22.558 1.00 94.81 90 HIS A CA 1
ATOM 666 C C . HIS A 1 90 ? -16.917 -0.039 22.055 1.00 94.81 90 HIS A C 1
ATOM 668 O O . HIS A 1 90 ? -17.060 -0.893 21.184 1.00 94.81 90 HIS A O 1
ATOM 674 N N . PRO A 1 91 ? -17.980 0.644 22.525 1.00 92.69 91 PRO A N 1
ATOM 675 C CA . PRO A 1 91 ? -19.370 0.256 22.249 1.00 92.69 91 PRO A CA 1
ATOM 676 C C . PRO A 1 91 ? -19.751 0.303 20.763 1.00 92.69 91 PRO A C 1
ATOM 678 O O . PRO A 1 91 ? -20.565 -0.500 20.314 1.00 92.69 91 PRO A O 1
ATOM 681 N N . ASP A 1 92 ? -19.148 1.219 20.001 1.00 91.62 92 ASP A N 1
ATOM 682 C CA . ASP A 1 92 ? -19.410 1.371 18.562 1.00 91.62 92 ASP A CA 1
ATOM 683 C C . ASP A 1 92 ? -18.519 0.481 17.672 1.00 91.62 92 ASP A C 1
ATOM 685 O O . ASP A 1 92 ? -18.668 0.485 16.450 1.00 91.62 92 ASP A O 1
ATOM 689 N N . LEU A 1 93 ? -17.572 -0.269 18.252 1.00 91.62 93 LEU A N 1
ATOM 690 C CA . LEU A 1 93 ? -16.638 -1.122 17.514 1.00 91.62 93 LEU A CA 1
ATOM 691 C C . LEU A 1 93 ? -16.887 -2.592 17.870 1.00 91.62 93 LEU A C 1
ATOM 693 O O . LEU A 1 93 ? -16.615 -3.054 18.970 1.00 91.62 93 LEU A O 1
ATOM 697 N N . GLY A 1 94 ? -17.449 -3.330 16.914 1.00 86.69 94 GLY A N 1
ATOM 698 C CA . GLY A 1 94 ? -17.811 -4.736 17.086 1.00 86.69 94 GLY A CA 1
ATOM 699 C C . GLY A 1 94 ? -16.737 -5.730 16.620 1.00 86.69 94 GLY A C 1
ATOM 700 O O . GLY A 1 94 ? -15.608 -5.348 16.304 1.00 86.69 94 GLY A O 1
ATOM 701 N N . PRO A 1 95 ? -17.099 -7.021 16.488 1.00 88.69 95 PRO A N 1
ATOM 702 C CA . PRO A 1 95 ? -16.205 -8.070 15.987 1.00 88.69 95 PRO A CA 1
ATOM 703 C C . PRO A 1 95 ? -15.556 -7.746 14.633 1.00 88.69 95 PRO A C 1
ATOM 705 O O . PRO A 1 95 ? -14.390 -8.073 14.412 1.00 88.69 95 PRO A O 1
ATOM 708 N N . ASP A 1 96 ? -16.277 -7.044 13.755 1.00 91.44 96 ASP A N 1
ATOM 709 C CA . ASP A 1 96 ? -15.765 -6.610 12.451 1.00 91.44 96 ASP A CA 1
ATOM 710 C C . ASP A 1 96 ? -14.591 -5.629 12.583 1.00 91.44 96 ASP A C 1
ATOM 712 O O . ASP A 1 96 ? -13.676 -5.658 11.765 1.00 91.44 96 ASP A O 1
ATOM 716 N N . ALA A 1 97 ? -14.563 -4.801 13.633 1.00 94.25 97 ALA A N 1
ATOM 717 C CA . ALA A 1 97 ? -13.448 -3.897 13.910 1.00 94.25 97 ALA A CA 1
ATOM 718 C C . ALA A 1 97 ? -12.186 -4.667 14.324 1.00 94.25 97 ALA A C 1
ATOM 720 O O . ALA A 1 97 ? -11.084 -4.347 13.881 1.00 94.25 97 ALA A O 1
ATOM 721 N N . LEU A 1 98 ? -12.342 -5.730 15.119 1.00 93.06 98 LEU A N 1
ATOM 722 C CA . LEU A 1 98 ? -11.229 -6.598 15.512 1.00 93.06 98 LEU A CA 1
ATOM 723 C C . LEU A 1 98 ? -10.653 -7.370 14.323 1.00 93.06 98 LEU A C 1
ATOM 725 O O . LEU A 1 98 ? -9.440 -7.551 14.240 1.00 93.06 98 LEU A O 1
ATOM 729 N N . ALA A 1 99 ? -11.495 -7.766 13.367 1.00 93.19 99 ALA A N 1
ATOM 730 C CA . ALA A 1 99 ? -11.034 -8.409 12.140 1.00 93.19 99 ALA A CA 1
ATOM 731 C C . ALA A 1 99 ? -10.103 -7.503 11.306 1.00 93.19 99 ALA A C 1
ATOM 733 O O . ALA A 1 99 ? -9.228 -8.012 10.608 1.00 93.19 99 ALA A O 1
ATOM 734 N N . LEU A 1 100 ? -10.237 -6.174 11.405 1.00 93.69 100 LEU A N 1
ATOM 735 C CA . LEU A 1 100 ? -9.362 -5.213 10.714 1.00 93.69 100 LEU A CA 1
ATOM 736 C C . LEU A 1 100 ? -7.958 -5.123 11.327 1.00 93.69 100 LEU A C 1
ATOM 738 O O . LEU A 1 100 ? -7.029 -4.693 10.648 1.00 93.69 100 LEU A O 1
ATOM 742 N N . LEU A 1 101 ? -7.794 -5.544 12.584 1.00 92.75 101 LEU A N 1
ATOM 743 C CA . LEU A 1 101 ? -6.506 -5.592 13.284 1.00 92.75 101 LEU A CA 1
ATOM 744 C C . LEU A 1 101 ? -5.764 -6.921 13.076 1.00 92.75 101 LEU A C 1
ATOM 746 O O . LEU A 1 101 ? -4.634 -7.069 13.538 1.00 92.75 101 LEU A O 1
ATOM 750 N N . ALA A 1 102 ? -6.384 -7.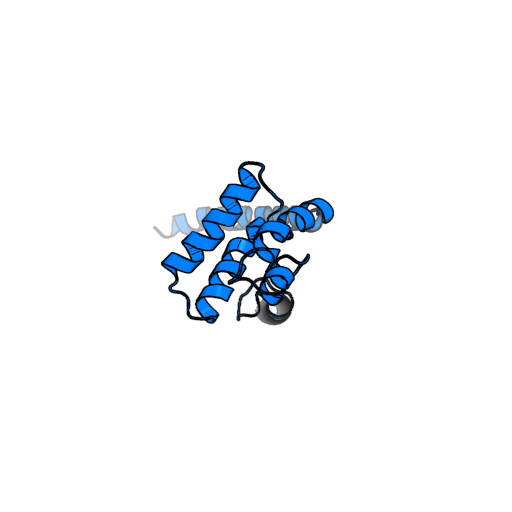898 12.409 1.00 92.00 102 ALA A N 1
ATOM 751 C CA . ALA A 1 102 ? -5.746 -9.178 12.143 1.00 92.00 102 ALA A CA 1
ATOM 752 C C . ALA A 1 102 ? -4.549 -9.016 11.179 1.00 92.00 102 ALA A C 1
ATOM 754 O O . ALA A 1 102 ? -4.624 -8.218 10.237 1.00 92.00 102 ALA A O 1
ATOM 755 N N . PRO A 1 103 ? -3.470 -9.805 11.349 1.00 91.25 103 PRO A N 1
ATOM 756 C CA . PRO A 1 103 ? -2.337 -9.799 10.427 1.00 91.25 103 PRO A CA 1
ATOM 757 C C . PRO A 1 103 ? -2.775 -9.948 8.963 1.00 91.25 103 PRO A C 1
ATOM 759 O O . PRO A 1 103 ? -3.578 -10.818 8.620 1.00 91.25 103 PRO A O 1
ATOM 762 N N . GLY A 1 104 ? -2.260 -9.083 8.092 1.00 90.75 104 GLY A N 1
ATOM 763 C CA . GLY A 1 104 ? -2.564 -9.037 6.665 1.00 90.75 104 GLY A CA 1
ATOM 764 C C . GLY A 1 104 ? -3.895 -8.379 6.282 1.00 90.75 104 GLY A C 1
ATOM 765 O O . GLY A 1 104 ? -4.097 -8.111 5.093 1.00 90.75 104 GLY A O 1
ATOM 766 N N . ALA A 1 105 ? -4.789 -8.066 7.229 1.00 91.81 105 ALA A N 1
ATOM 767 C CA . ALA A 1 105 ? -6.111 -7.506 6.924 1.00 91.81 105 ALA A CA 1
ATOM 768 C C . ALA A 1 105 ? -6.020 -6.148 6.206 1.00 91.81 105 ALA A C 1
ATOM 770 O O . ALA A 1 105 ? -6.658 -5.946 5.169 1.00 91.81 105 ALA A O 1
ATOM 771 N N . ALA A 1 106 ? -5.152 -5.251 6.689 1.00 87.44 106 ALA A N 1
ATOM 772 C CA . ALA A 1 106 ? -4.951 -3.916 6.118 1.00 87.44 106 ALA A CA 1
ATOM 773 C C . ALA A 1 106 ? -4.531 -3.950 4.636 1.00 87.44 106 ALA A C 1
ATOM 775 O O . ALA A 1 106 ? -4.898 -3.068 3.855 1.00 87.44 106 ALA A O 1
ATOM 776 N N . THR A 1 107 ? -3.777 -4.976 4.224 1.00 90.62 107 THR A N 1
ATOM 777 C CA . THR A 1 107 ? -3.385 -5.185 2.823 1.00 90.62 107 THR A CA 1
ATOM 778 C C . THR A 1 107 ? -4.476 -5.907 2.036 1.00 90.62 107 THR A C 1
ATOM 780 O O . THR A 1 107 ? -4.808 -5.490 0.925 1.00 90.62 107 THR A O 1
ATOM 783 N N . ALA A 1 108 ? -5.068 -6.964 2.598 1.00 91.88 108 ALA A N 1
ATOM 784 C CA . ALA A 1 108 ? -6.096 -7.766 1.936 1.00 91.88 108 ALA A CA 1
ATOM 785 C C . ALA A 1 108 ? -7.334 -6.938 1.551 1.00 91.88 108 ALA A C 1
ATOM 787 O O . ALA A 1 108 ? -7.908 -7.140 0.479 1.00 91.88 108 ALA A O 1
ATOM 788 N N . ASN A 1 109 ? -7.688 -5.948 2.373 1.00 90.25 109 ASN A N 1
ATOM 789 C CA . ASN A 1 109 ? -8.849 -5.085 2.159 1.00 90.25 109 ASN A CA 1
ATOM 790 C C . ASN A 1 109 ? -8.669 -4.063 1.023 1.00 90.25 109 ASN A C 1
ATOM 792 O O . ASN A 1 109 ? -9.645 -3.460 0.570 1.00 90.25 109 ASN A O 1
ATOM 796 N N . ARG A 1 110 ? -7.449 -3.882 0.497 1.00 93.00 110 ARG A N 1
ATOM 797 C CA . ARG A 1 110 ? -7.174 -2.986 -0.639 1.00 93.00 110 ARG A CA 1
ATOM 798 C C . ARG A 1 110 ? -7.566 -3.657 -1.956 1.00 93.00 110 ARG A C 1
ATOM 800 O O . ARG A 1 110 ? -6.716 -4.114 -2.713 1.00 93.00 110 ARG A O 1
ATOM 807 N N . THR A 1 111 ? -8.867 -3.721 -2.229 1.00 94.75 111 THR A N 1
ATOM 808 C CA . THR A 1 111 ? -9.452 -4.482 -3.352 1.00 94.75 111 THR A CA 1
ATOM 809 C C . THR A 1 111 ? -9.782 -3.645 -4.593 1.00 94.75 111 THR A C 1
ATOM 811 O O . THR A 1 111 ? -10.064 -4.205 -5.660 1.00 94.75 111 THR A O 1
ATOM 814 N N . THR A 1 112 ? -9.719 -2.315 -4.490 1.00 94.50 112 THR A N 1
ATOM 815 C CA . THR A 1 112 ? -10.039 -1.387 -5.582 1.00 94.50 112 THR A CA 1
ATOM 816 C C . THR A 1 112 ? -9.068 -1.521 -6.767 1.00 94.50 112 THR A C 1
ATOM 818 O O . THR A 1 112 ? -7.923 -1.959 -6.601 1.00 94.50 112 THR A O 1
ATOM 821 N N . PRO A 1 113 ? -9.486 -1.175 -8.001 1.00 95.62 113 PRO A N 1
ATOM 822 C CA . PRO A 1 113 ? -8.580 -1.126 -9.147 1.00 95.62 113 PRO A CA 1
ATOM 823 C C . PRO A 1 113 ? -7.365 -0.229 -8.869 1.00 95.62 113 PRO A C 1
ATOM 825 O O . PRO A 1 113 ? -7.521 0.911 -8.446 1.00 95.62 113 PRO A O 1
ATOM 828 N N . GLY A 1 114 ? -6.156 -0.752 -9.098 1.00 94.50 114 GLY A N 1
ATOM 829 C CA . GLY A 1 114 ? -4.901 -0.054 -8.780 1.00 94.50 114 GLY A CA 1
ATOM 830 C C . GLY A 1 114 ? -4.470 -0.130 -7.309 1.00 94.50 114 GLY A C 1
ATOM 831 O O . GLY A 1 114 ? -3.400 0.365 -6.976 1.00 94.50 114 GLY A O 1
ATOM 832 N N . GLY A 1 115 ? -5.258 -0.767 -6.437 1.00 95.25 115 GLY A N 1
ATOM 833 C CA . GLY A 1 115 ? -4.909 -0.967 -5.032 1.00 95.25 115 GLY A CA 1
ATOM 834 C C . GLY A 1 115 ? -3.693 -1.875 -4.819 1.00 95.25 115 GLY A C 1
ATOM 835 O O . GLY A 1 115 ? -3.239 -2.578 -5.723 1.00 95.25 115 GLY A O 1
ATOM 836 N N . ALA A 1 116 ? -3.189 -1.880 -3.585 1.00 93.56 116 ALA A N 1
ATOM 837 C CA . ALA A 1 116 ? -2.019 -2.660 -3.175 1.00 93.56 116 ALA A CA 1
ATOM 838 C C . ALA A 1 116 ? -2.357 -4.062 -2.626 1.00 93.56 116 ALA A C 1
ATOM 840 O O . ALA A 1 116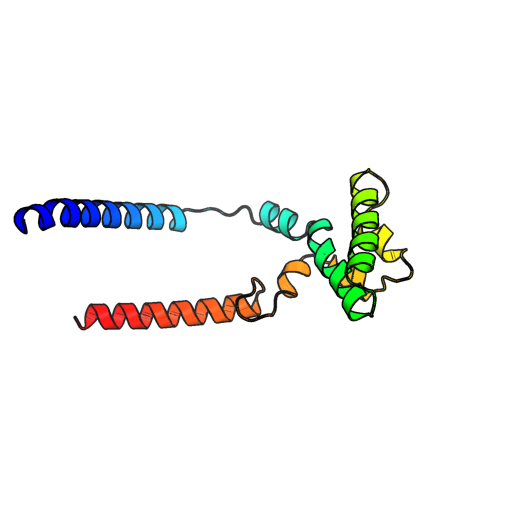 ? -1.474 -4.758 -2.132 1.00 93.56 116 ALA A O 1
ATOM 841 N N . GLY A 1 117 ? -3.625 -4.482 -2.677 1.00 95.00 117 GLY A N 1
ATOM 842 C CA . GLY A 1 117 ? -4.031 -5.800 -2.197 1.00 95.00 117 GLY A CA 1
ATOM 843 C C . GLY A 1 117 ? -3.689 -6.919 -3.187 1.00 95.00 117 GLY A C 1
ATOM 844 O O . GLY A 1 117 ? -3.455 -6.652 -4.371 1.00 95.00 117 GLY A O 1
ATOM 845 N N . PRO A 1 118 ? -3.724 -8.191 -2.751 1.00 95.88 118 PRO A N 1
ATOM 846 C CA . PRO A 1 118 ? -3.284 -9.322 -3.569 1.00 95.88 118 PRO A CA 1
ATOM 847 C C . PRO A 1 118 ? -4.010 -9.425 -4.917 1.00 95.88 118 PRO A C 1
ATOM 849 O O . PRO A 1 118 ? -3.380 -9.625 -5.954 1.00 95.88 118 PRO A O 1
ATOM 852 N N . ALA A 1 119 ? -5.334 -9.234 -4.925 1.00 96.44 119 ALA A N 1
ATOM 853 C CA . ALA A 1 119 ? -6.132 -9.353 -6.143 1.00 96.44 119 ALA A CA 1
ATOM 854 C C . ALA A 1 119 ? -5.864 -8.216 -7.155 1.00 96.44 119 ALA A C 1
ATOM 856 O O . ALA A 1 119 ? -5.610 -8.520 -8.324 1.00 96.44 119 ALA A O 1
ATOM 857 N N . PRO A 1 120 ? -5.873 -6.919 -6.779 1.00 97.75 120 PRO A N 1
ATOM 858 C CA . PRO A 1 120 ? -5.432 -5.861 -7.687 1.00 97.75 120 PRO A CA 1
ATOM 859 C C . PRO A 1 120 ? -3.984 -6.002 -8.157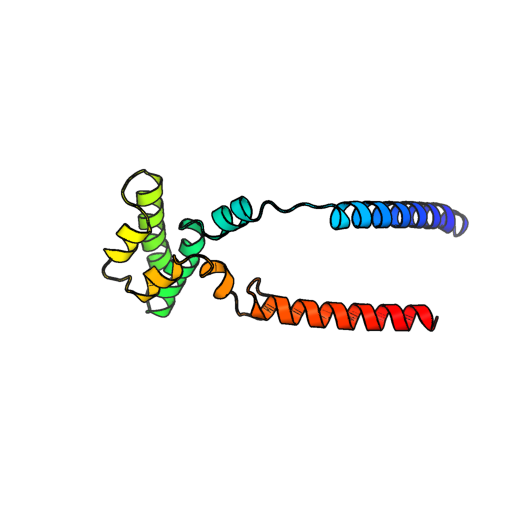 1.00 97.75 120 PRO A C 1
ATOM 861 O O . PRO A 1 120 ? -3.722 -5.739 -9.328 1.00 97.75 120 PRO A O 1
ATOM 864 N N . VAL A 1 121 ? -3.055 -6.418 -7.291 1.00 97.88 121 VAL A N 1
ATOM 865 C CA . VAL A 1 121 ? -1.644 -6.616 -7.663 1.00 97.88 121 VAL A CA 1
ATOM 866 C C . VAL A 1 121 ? -1.505 -7.719 -8.709 1.00 97.88 121 VAL A C 1
ATOM 868 O O . VAL A 1 121 ? -0.849 -7.494 -9.723 1.00 97.88 121 VAL A O 1
ATOM 871 N N . ALA A 1 122 ? -2.186 -8.857 -8.543 1.00 97.75 122 ALA A N 1
ATOM 872 C CA . ALA A 1 122 ? -2.193 -9.925 -9.545 1.00 97.75 122 ALA A CA 1
ATOM 873 C C . ALA A 1 122 ? -2.664 -9.416 -10.919 1.00 97.75 122 ALA A C 1
ATOM 875 O O . ALA A 1 122 ? -1.969 -9.587 -11.919 1.00 97.75 122 ALA A O 1
ATOM 876 N N . ARG A 1 123 ? -3.778 -8.669 -10.956 1.00 97.75 123 ARG A N 1
ATOM 877 C CA . ARG A 1 123 ? -4.277 -8.056 -12.202 1.00 97.75 123 ARG A CA 1
ATOM 878 C C . ARG A 1 123 ? -3.283 -7.068 -12.817 1.00 97.75 123 ARG A C 1
ATOM 880 O O . ARG A 1 123 ? -3.177 -6.976 -14.039 1.00 97.75 123 ARG A O 1
ATOM 887 N N . GLN A 1 124 ? -2.577 -6.296 -11.991 1.00 98.00 124 GLN A N 1
ATOM 888 C CA . GLN A 1 124 ? -1.566 -5.349 -12.465 1.00 98.00 124 GLN A CA 1
ATOM 889 C C . GLN A 1 124 ? -0.349 -6.063 -13.054 1.00 98.00 124 GLN A C 1
ATOM 891 O O . GLN A 1 124 ? 0.131 -5.641 -14.104 1.00 98.00 124 GLN A O 1
ATOM 896 N N . LEU A 1 125 ? 0.108 -7.151 -12.428 1.00 98.25 125 LEU A N 1
ATOM 897 C CA . LEU A 1 125 ? 1.206 -7.971 -12.939 1.00 98.25 125 LEU A CA 1
ATOM 898 C C . LEU A 1 125 ? 0.877 -8.552 -14.313 1.00 98.25 125 LEU A C 1
ATOM 900 O O . LEU A 1 125 ? 1.694 -8.443 -15.223 1.00 98.25 125 LEU A O 1
ATOM 904 N N . ASP A 1 126 ? -0.327 -9.094 -14.495 1.00 98.25 126 ASP A N 1
ATOM 905 C CA . ASP A 1 126 ? -0.747 -9.637 -15.791 1.00 98.25 126 ASP A CA 1
ATOM 906 C C . ASP A 1 126 ? -0.806 -8.551 -16.869 1.00 98.25 126 ASP A C 1
ATOM 908 O O . ASP A 1 126 ? -0.303 -8.735 -17.977 1.00 98.25 126 ASP A O 1
ATOM 912 N N . ARG A 1 127 ? -1.330 -7.368 -16.524 1.00 97.88 127 ARG A N 1
ATOM 913 C CA . ARG A 1 127 ? -1.329 -6.210 -17.427 1.00 97.88 127 ARG A CA 1
ATOM 914 C C . ARG A 1 127 ? 0.089 -5.789 -17.821 1.00 97.88 127 ARG A C 1
ATOM 916 O O . ARG A 1 127 ? 0.322 -5.476 -18.986 1.00 97.88 127 ARG A O 1
ATOM 923 N N . PHE A 1 128 ? 1.023 -5.743 -16.871 1.00 98.06 128 PHE A N 1
ATOM 924 C CA . PHE A 1 128 ? 2.402 -5.343 -17.154 1.00 98.06 128 PHE A CA 1
ATOM 925 C C . PHE A 1 128 ? 3.150 -6.386 -17.984 1.00 98.06 128 PHE A C 1
ATOM 927 O O . PHE A 1 128 ? 3.866 -5.997 -18.901 1.00 98.06 128 PHE A O 1
ATOM 934 N N . ARG A 1 129 ? 2.925 -7.683 -17.746 1.00 98.38 129 ARG A N 1
ATOM 935 C CA . ARG A 1 129 ? 3.449 -8.764 -18.598 1.00 98.38 129 ARG A CA 1
ATOM 936 C C . ARG A 1 129 ? 2.962 -8.624 -20.037 1.00 98.38 129 ARG A C 1
ATOM 938 O O . ARG A 1 129 ? 3.780 -8.517 -20.939 1.00 98.38 129 ARG A O 1
ATOM 945 N N . ALA A 1 130 ? 1.651 -8.484 -20.235 1.00 98.31 130 ALA A N 1
ATOM 946 C CA . ALA A 1 130 ? 1.084 -8.300 -21.570 1.00 98.31 130 ALA A CA 1
ATOM 947 C C . ALA A 1 130 ? 1.627 -7.043 -22.272 1.00 98.31 130 ALA A C 1
ATOM 949 O O . ALA A 1 130 ? 1.846 -7.040 -23.484 1.00 98.31 130 ALA A O 1
ATOM 950 N N . ARG A 1 131 ? 1.860 -5.959 -21.517 1.00 98.38 131 ARG A N 1
ATOM 951 C CA . ARG A 1 131 ? 2.462 -4.742 -22.068 1.00 98.38 131 ARG A CA 1
ATOM 952 C C . ARG A 1 131 ? 3.917 -4.958 -22.483 1.00 98.38 131 ARG A C 1
ATOM 954 O O . ARG A 1 131 ? 4.287 -4.493 -23.558 1.00 98.38 131 ARG A O 1
ATOM 961 N N . LEU A 1 132 ? 4.706 -5.644 -21.657 1.00 98.00 132 LEU A N 1
ATOM 962 C CA . LEU A 1 132 ? 6.088 -5.996 -21.975 1.00 98.00 132 LEU A CA 1
ATOM 963 C C . LEU A 1 132 ? 6.151 -6.856 -23.238 1.00 98.00 132 LEU A C 1
ATOM 965 O O . LEU A 1 132 ? 6.885 -6.502 -24.152 1.00 98.00 132 LEU A O 1
ATOM 969 N N . ASP A 1 133 ? 5.312 -7.888 -23.346 1.00 98.25 133 ASP A N 1
ATOM 970 C CA . ASP A 1 133 ? 5.257 -8.753 -24.531 1.00 98.25 133 ASP A CA 1
ATOM 971 C C . ASP A 1 133 ? 4.957 -7.950 -25.806 1.00 98.25 133 ASP A C 1
ATOM 973 O O . ASP A 1 133 ? 5.617 -8.117 -26.834 1.00 98.25 133 ASP A O 1
ATOM 977 N N . ALA A 1 134 ? 3.991 -7.028 -25.736 1.00 98.12 134 ALA A N 1
ATOM 978 C CA . ALA A 1 134 ? 3.639 -6.163 -26.857 1.00 98.12 134 ALA A CA 1
ATOM 979 C C . ALA A 1 134 ? 4.780 -5.207 -27.247 1.00 98.12 134 ALA A C 1
ATOM 981 O O . ALA A 1 134 ? 5.040 -5.010 -28.437 1.00 98.12 134 ALA A O 1
ATOM 982 N N .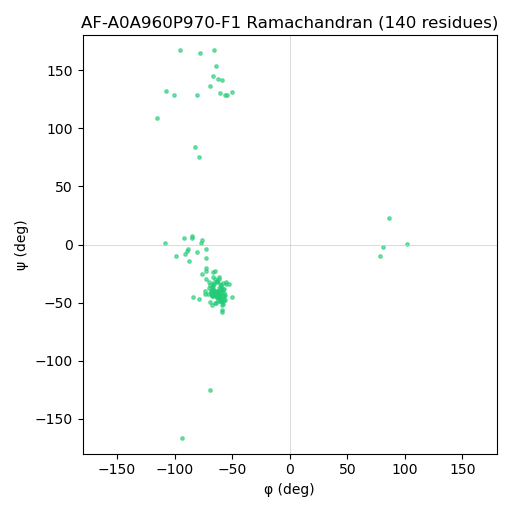 ASP A 1 135 ? 5.468 -4.612 -26.269 1.00 98.12 135 ASP A N 1
ATOM 983 C CA . ASP A 1 135 ? 6.612 -3.736 -26.530 1.00 98.12 135 ASP A CA 1
ATOM 984 C C . ASP A 1 135 ? 7.806 -4.514 -27.105 1.00 98.12 135 ASP A C 1
ATOM 986 O O . ASP A 1 135 ? 8.424 -4.046 -28.062 1.00 98.12 135 ASP A O 1
ATOM 990 N N . THR A 1 136 ? 8.083 -5.721 -26.608 1.00 97.62 136 THR A N 1
ATOM 991 C CA . THR A 1 136 ? 9.124 -6.607 -27.146 1.00 97.62 136 THR A CA 1
ATOM 992 C C . THR A 1 136 ? 8.818 -7.025 -28.582 1.00 97.62 136 THR A C 1
ATOM 994 O O . THR A 1 136 ? 9.692 -6.927 -29.442 1.00 97.62 136 THR A O 1
ATOM 997 N N . ALA A 1 137 ? 7.579 -7.428 -28.880 1.00 97.25 137 ALA A N 1
ATOM 998 C CA . ALA A 1 137 ? 7.170 -7.782 -30.238 1.00 97.25 137 ALA A CA 1
ATOM 999 C C . ALA A 1 137 ? 7.298 -6.593 -31.203 1.00 97.25 137 ALA A C 1
ATOM 1001 O O . ALA A 1 137 ? 7.784 -6.748 -32.322 1.00 97.25 137 ALA A O 1
ATOM 1002 N N . ARG A 1 138 ? 6.911 -5.390 -30.758 1.00 97.44 138 ARG A N 1
ATOM 1003 C CA . ARG A 1 138 ? 7.050 -4.157 -31.542 1.00 97.44 138 ARG A CA 1
ATOM 1004 C C . ARG A 1 138 ? 8.510 -3.831 -31.853 1.00 97.44 138 ARG A C 1
ATOM 1006 O O . ARG A 1 138 ? 8.793 -3.418 -32.970 1.00 97.44 138 ARG A O 1
ATOM 1013 N N . LEU A 1 139 ? 9.414 -4.000 -30.887 1.00 96.06 139 LEU A N 1
ATOM 1014 C CA . LEU A 1 139 ? 10.848 -3.765 -31.082 1.00 96.06 139 LEU A CA 1
ATOM 1015 C C . LEU A 1 139 ? 11.495 -4.811 -31.996 1.00 96.06 139 LEU A C 1
ATOM 1017 O O . LEU A 1 139 ? 12.383 -4.459 -32.756 1.00 96.06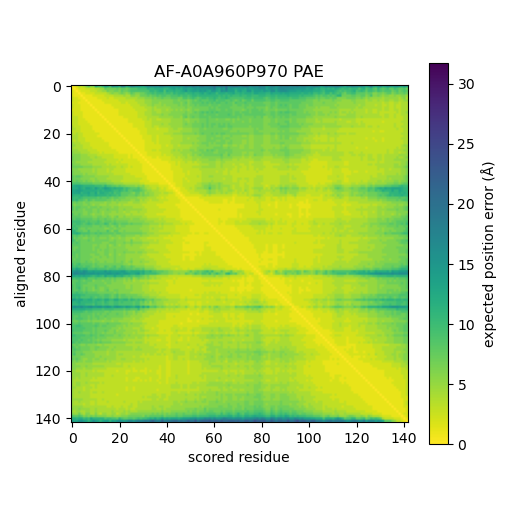 139 LEU A O 1
ATOM 1021 N N . ALA A 1 140 ? 11.050 -6.069 -31.948 1.00 94.81 140 ALA A N 1
ATOM 1022 C CA . ALA A 1 140 ? 11.558 -7.126 -32.827 1.00 94.81 140 ALA A CA 1
ATOM 1023 C C . ALA A 1 140 ? 11.088 -6.988 -34.288 1.00 94.81 140 ALA A C 1
ATOM 1025 O O . ALA A 1 140 ? 11.708 -7.550 -35.187 1.00 94.81 140 ALA A O 1
ATOM 1026 N N . ALA A 1 141 ? 9.976 -6.285 -34.515 1.00 88.75 141 ALA A N 1
ATOM 1027 C CA . ALA A 1 141 ? 9.414 -6.035 -35.841 1.00 88.75 141 ALA A CA 1
ATOM 1028 C C . ALA A 1 141 ? 9.927 -4.741 -36.506 1.00 88.75 141 ALA A C 1
ATOM 1030 O O . ALA A 1 141 ? 9.582 -4.493 -37.663 1.00 88.75 141 ALA A O 1
ATOM 1031 N N . ALA A 1 142 ? 10.681 -3.914 -35.774 1.00 71.31 142 ALA A N 1
ATOM 1032 C CA . ALA A 1 142 ? 11.284 -2.667 -36.246 1.00 71.31 142 ALA A CA 1
ATOM 1033 C C . ALA A 1 142 ? 12.729 -2.896 -36.710 1.00 71.31 142 ALA A C 1
ATOM 1035 O O . ALA A 1 142 ? 13.124 -2.230 -37.692 1.00 71.31 142 ALA A O 1
#